Protein 3PR9 (pdb70)

Structure (mmCIF, N/CA/C/O backbone):
data_3PR9
#
_entry.id   3PR9
#
_cell.length_a   41.394
_cell.length_b   41.394
_cell.length_c   178.422
_cell.angle_alpha   90.000
_cell.angle_beta   90.000
_cell.angle_gamma   120.000
#
_symmetry.space_group_name_H-M   'P 31 2 1'
#
loop_
_entity.id
_entity.type
_entity.pdbx_description
1 polymer 'FKBP-type peptidyl-prolyl cis-trans isomerase'
2 water water
#
loop_
_atom_site.group_PDB
_atom_site.id
_atom_site.type_symbol
_atom_site.label_atom_id
_atom_site.label_alt_id
_atom_site.label_comp_id
_atom_site.label_asym_id
_atom_site.label_entity_id
_atom_site.label_seq_id
_atom_site.pdbx_PDB_ins_code
_atom_site.Cartn_x
_atom_site.Cartn_y
_atom_site.Cartn_z
_atom_site.occupancy
_atom_site.B_iso_or_equiv
_atom_site.auth_seq_id
_atom_site.auth_comp_id
_atom_site.auth_asym_id
_atom_site.auth_atom_id
_atom_site.pdbx_PDB_model_num
ATOM 1 N N . MET A 1 1 ? 75.910 82.141 -90.333 1.00 24.67 1 MET A N 1
ATOM 2 C CA . MET A 1 1 ? 76.151 80.989 -91.254 1.00 24.88 1 MET A CA 1
ATOM 3 C C . MET A 1 1 ? 75.045 79.954 -91.105 1.00 24.03 1 MET A C 1
ATOM 4 O O . MET A 1 1 ? 74.510 79.760 -90.011 1.00 24.09 1 MET A O 1
ATOM 9 N N . VAL A 1 2 ? 74.701 79.299 -92.209 1.00 22.99 2 VAL A N 1
ATOM 10 C CA . VAL A 1 2 ? 73.733 78.211 -92.191 1.00 22.00 2 VAL A CA 1
ATOM 11 C C . VAL A 1 2 ? 74.373 76.996 -92.855 1.00 21.83 2 VAL A C 1
ATOM 12 O O . VAL A 1 2 ? 74.834 77.077 -93.995 1.00 21.41 2 VAL A O 1
ATOM 16 N N . GLU A 1 3 ? 74.415 75.881 -92.133 1.00 21.45 3 GLU A N 1
ATOM 17 C CA . GLU A 1 3 ? 75.064 74.666 -92.628 1.00 21.54 3 GLU A CA 1
ATOM 18 C C . GLU A 1 3 ? 74.314 74.080 -93.826 1.00 20.71 3 GLU A C 1
ATOM 19 O O . GLU A 1 3 ? 73.089 74.089 -93.846 1.00 20.03 3 GLU A O 1
ATOM 25 N N . LYS A 1 4 ? 75.054 73.582 -94.820 1.00 20.32 4 LYS A N 1
ATOM 26 C CA . LYS A 1 4 ? 74.449 72.913 -95.984 1.00 19.96 4 LYS A CA 1
ATOM 27 C C . LYS A 1 4 ? 73.579 71.739 -95.527 1.00 19.63 4 LYS A C 1
ATOM 28 O O . LYS A 1 4 ? 73.997 70.943 -94.677 1.00 19.78 4 LYS A O 1
ATOM 34 N N . GLY A 1 5 ? 72.361 71.662 -96.063 1.00 18.85 5 GLY A N 1
ATOM 35 C CA . GLY A 1 5 ? 71.423 70.591 -95.726 1.00 18.40 5 GLY A CA 1
ATOM 36 C C . GLY A 1 5 ? 70.409 70.971 -94.662 1.00 17.91 5 GLY A C 1
ATOM 37 O O . GLY A 1 5 ? 69.409 70.274 -94.466 1.00 17.63 5 GLY A O 1
ATOM 38 N N . LYS A 1 6 ? 70.677 72.081 -93.977 1.00 17.46 6 LYS A N 1
ATOM 39 C CA . LYS A 1 6 ? 69.834 72.574 -92.901 1.00 17.01 6 LYS A CA 1
ATOM 40 C C . LYS A 1 6 ? 68.509 73.119 -93.445 1.00 16.62 6 LYS A C 1
ATOM 41 O O . LYS A 1 6 ? 68.490 73.869 -94.428 1.00 15.82 6 LYS A O 1
ATOM 47 N N . MET A 1 7 ? 67.401 72.732 -92.816 1.00 16.00 7 MET A N 1
ATOM 48 C CA . MET A 1 7 ? 66.102 73.213 -93.256 1.00 16.31 7 MET A CA 1
ATOM 49 C C . MET A 1 7 ? 65.900 74.650 -92.811 1.00 15.48 7 MET A C 1
ATOM 50 O O . MET A 1 7 ? 66.020 74.969 -91.621 1.00 15.55 7 MET A O 1
ATOM 55 N N . VAL A 1 8 ? 65.608 75.508 -93.785 1.00 14.23 8 VAL A N 1
ATOM 56 C CA . VAL A 1 8 ? 65.416 76.935 -93.543 1.00 13.30 8 VAL A CA 1
ATOM 57 C C . VAL A 1 8 ? 64.152 77.409 -94.241 1.00 12.47 8 VAL A C 1
ATOM 58 O O . VAL A 1 8 ? 63.838 76.964 -95.352 1.00 11.77 8 VAL A O 1
ATOM 62 N N . LYS A 1 9 ? 63.430 78.318 -93.593 1.00 11.27 9 LYS A N 1
ATOM 63 C CA . LYS A 1 9 ? 62.286 78.948 -94.225 1.00 10.52 9 LYS A CA 1
ATOM 64 C C . LYS A 1 9 ? 62.667 80.371 -94.634 1.00 9.88 9 LYS A C 1
ATOM 65 O O . LYS A 1 9 ? 63.135 81.156 -93.813 1.00 9.46 9 LYS A O 1
ATOM 71 N N . ILE A 1 10 ? 62.476 80.684 -95.911 1.00 9.35 10 ILE A N 1
ATOM 72 C CA . ILE A 1 10 ? 62.920 81.963 -96.459 1.00 8.79 10 ILE A CA 1
ATOM 73 C C . ILE A 1 10 ? 61.790 82.770 -97.074 1.00 9.03 10 ILE A C 1
ATOM 74 O O . ILE A 1 10 ? 60.816 82.210 -97.585 1.00 9.08 10 ILE A O 1
ATOM 79 N N . SER A 1 11 ? 61.948 84.089 -97.030 1.00 9.17 11 SER A N 1
ATOM 80 C CA . SER A 1 11 ? 61.098 85.014 -97.752 1.00 9.29 11 SER A CA 1
ATOM 81 C C . SER A 1 11 ? 61.981 85.755 -98.729 1.00 8.93 11 SER A C 1
ATOM 82 O O . SER A 1 11 ? 63.128 86.066 -98.416 1.00 8.43 11 SER A O 1
ATOM 85 N N . TYR A 1 12 ? 61.458 86.039 -99.917 1.00 8.79 12 TYR A N 1
ATOM 86 C CA . TYR A 1 12 ? 62.249 86.778 -100.904 1.00 8.69 12 TYR A CA 1
ATOM 87 C C . TYR A 1 12 ? 61.388 87.595 -101.860 1.00 8.91 12 TYR A C 1
ATOM 88 O O . TYR A 1 12 ? 60.214 87.274 -102.108 1.00 8.07 12 TYR A O 1
ATOM 97 N N . ASP A 1 13 ? 62.003 88.641 -102.397 1.00 9.14 13 ASP A N 1
ATOM 98 C CA . ASP A 1 13 ? 61.422 89.457 -103.452 1.00 9.99 13 ASP A CA 1
ATOM 99 C C . ASP A 1 13 ? 62.459 89.564 -104.550 1.00 9.90 13 ASP A C 1
ATOM 100 O O . ASP A 1 13 ? 63.591 89.959 -104.292 1.00 9.57 13 ASP A O 1
ATOM 105 N N . GLY A 1 14 ? 62.072 89.198 -105.767 1.00 10.21 14 GLY A N 1
ATOM 106 C CA . GLY A 1 14 ? 62.982 89.214 -106.902 1.00 10.73 14 GLY A CA 1
ATOM 107 C C . GLY A 1 14 ? 62.631 90.296 -107.906 1.00 11.48 14 GLY A C 1
ATOM 108 O O . GLY A 1 14 ? 61.461 90.465 -108.274 1.00 11.11 14 GLY A O 1
ATOM 109 N N . TYR A 1 15 ? 63.662 91.005 -108.353 1.00 11.97 15 TYR A N 1
ATOM 110 C CA . TYR A 1 15 ? 63.521 92.106 -109.300 1.00 13.12 15 TYR A CA 1
ATOM 111 C C . TYR A 1 15 ? 64.380 91.892 -110.542 1.00 14.00 15 TYR A C 1
ATOM 112 O O . TYR A 1 15 ? 65.512 91.411 -110.446 1.00 13.40 15 TYR A O 1
ATOM 121 N N . VAL A 1 16 ? 63.820 92.237 -111.702 1.00 15.53 16 VAL A N 1
ATOM 122 C CA . VAL A 1 16 ? 64.560 92.295 -112.969 1.00 17.47 16 VAL A CA 1
ATOM 123 C C . VAL A 1 16 ? 64.269 93.641 -113.612 1.00 18.03 16 VAL A C 1
ATOM 124 O O . VAL A 1 16 ? 63.108 94.056 -113.696 1.00 18.14 16 VAL A O 1
ATOM 128 N N . ASP A 1 17 ? 65.328 94.325 -114.040 1.00 19.26 17 ASP A N 1
ATOM 129 C CA . ASP A 1 17 ? 65.234 95.674 -114.615 1.00 20.31 17 ASP A CA 1
ATOM 130 C C . ASP A 1 17 ? 64.369 96.614 -113.766 1.00 20.78 17 ASP A C 1
ATOM 131 O O . ASP A 1 17 ? 63.512 97.336 -114.288 1.00 21.08 17 ASP A O 1
ATOM 136 N N . GLY A 1 18 ? 64.594 96.576 -112.452 1.00 20.65 18 GLY A N 1
ATOM 137 C CA . GLY A 1 18 ? 63.883 97.427 -111.501 1.00 20.40 18 GLY A CA 1
ATOM 138 C C . GLY A 1 18 ? 62.425 97.080 -111.239 1.00 20.20 18 GLY A C 1
ATOM 139 O O . GLY A 1 18 ? 61.706 97.857 -110.605 1.00 20.41 18 GLY A O 1
ATOM 140 N N . LYS A 1 19 ? 61.982 95.921 -111.716 1.00 19.23 19 LYS A N 1
ATOM 141 C CA . LYS A 1 19 ? 60.584 95.522 -111.574 1.00 18.96 19 LYS A CA 1
ATOM 142 C C . LYS A 1 19 ? 60.478 94.206 -110.829 1.00 17.85 19 LYS A C 1
ATOM 143 O O . LYS A 1 19 ? 61.164 93.243 -111.177 1.00 17.86 19 LYS A O 1
ATOM 149 N N . LEU A 1 20 ? 59.603 94.160 -109.826 1.00 16.77 20 LEU A N 1
ATOM 150 C CA . LEU A 1 20 ? 59.318 92.914 -109.112 1.00 15.54 20 LEU A CA 1
ATOM 151 C C . LEU A 1 20 ? 58.729 91.874 -110.062 1.00 15.12 20 LEU A C 1
ATOM 152 O O . LEU A 1 20 ? 57.720 92.138 -110.718 1.00 15.27 20 LEU A O 1
ATOM 157 N N . PHE A 1 21 ? 59.363 90.704 -110.142 1.00 14.49 21 PHE A N 1
ATOM 158 C CA . PHE A 1 21 ? 58.846 89.614 -110.978 1.00 13.94 21 PHE A CA 1
ATOM 159 C C . PHE A 1 21 ? 58.441 88.367 -110.189 1.00 13.80 21 PHE A C 1
ATOM 160 O O . PHE A 1 21 ? 57.756 87.491 -110.716 1.00 13.22 21 PHE A O 1
ATOM 168 N N . ASP A 1 22 ? 58.891 88.273 -108.939 1.00 13.25 22 ASP A N 1
ATOM 169 C CA . ASP A 1 22 ? 58.562 87.139 -108.080 1.00 13.36 22 ASP A CA 1
ATOM 170 C C . ASP A 1 22 ? 58.698 87.553 -106.622 1.00 13.00 22 ASP A C 1
ATOM 171 O O . ASP A 1 22 ? 59.576 88.354 -106.278 1.00 12.52 22 ASP A O 1
ATOM 176 N N . THR A 1 23 ? 57.817 87.004 -105.784 1.00 12.59 23 THR A N 1
ATOM 177 C CA . THR A 1 23 ? 57.787 87.296 -104.346 1.00 11.82 23 THR A CA 1
ATOM 178 C C . THR A 1 23 ? 57.015 86.236 -103.567 1.00 12.00 23 THR A C 1
ATOM 179 O O . THR A 1 23 ? 56.056 85.640 -104.081 1.00 11.45 23 THR A O 1
ATOM 183 N N . THR A 1 24 ? 57.453 86.010 -102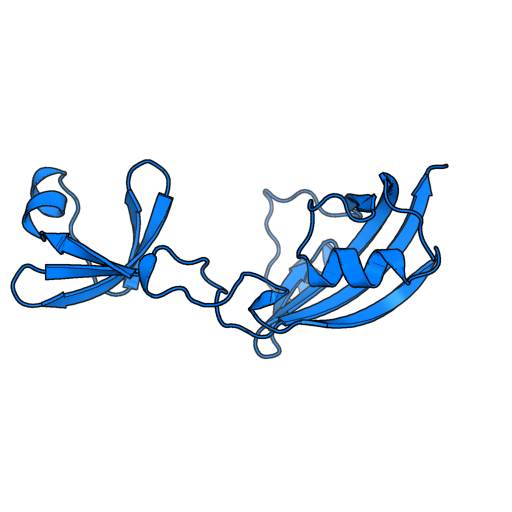.329 1.00 11.49 24 THR A N 1
ATOM 184 C CA . THR A 1 24 ? 56.745 85.161 -101.383 1.00 11.82 24 THR A CA 1
ATOM 185 C C . THR A 1 24 ? 55.691 85.954 -100.602 1.00 12.33 24 THR A C 1
ATOM 186 O O . THR A 1 24 ? 54.927 85.373 -99.831 1.00 12.38 24 THR A O 1
ATOM 190 N N . ASN A 1 25 ? 55.675 87.272 -100.805 1.00 12.78 25 ASN A N 1
ATOM 191 C CA . ASN A 1 25 ? 54.832 88.200 -100.050 1.00 13.50 25 ASN A CA 1
ATOM 192 C C . ASN A 1 25 ? 53.582 88.529 -100.859 1.00 13.72 25 ASN A C 1
ATOM 193 O O . ASN A 1 25 ? 53.643 89.310 -101.817 1.00 13.15 25 ASN A O 1
ATOM 198 N N . GLU A 1 26 ? 52.454 87.913 -100.487 1.00 14.12 26 GLU A N 1
ATOM 199 C CA . GLU A 1 26 ? 51.186 88.128 -101.201 1.00 14.90 26 GLU A CA 1
ATOM 200 C C . GLU A 1 26 ? 50.766 89.600 -101.269 1.00 14.75 26 GLU A C 1
ATOM 201 O O . GLU A 1 26 ? 50.304 90.066 -102.311 1.00 14.43 26 GLU A O 1
ATOM 207 N N . GLU A 1 27 ? 50.921 90.329 -100.165 1.00 14.90 27 GLU A N 1
ATOM 208 C CA . GLU A 1 27 ? 50.533 91.751 -100.142 1.00 15.13 27 GLU A CA 1
ATOM 209 C C . GLU A 1 27 ? 51.361 92.592 -101.109 1.00 13.99 27 GLU A C 1
ATOM 210 O O . GLU A 1 27 ? 50.818 93.438 -101.829 1.00 13.73 27 GLU A O 1
ATOM 216 N N . LEU A 1 28 ? 52.669 92.343 -101.133 1.00 13.39 28 LEU A N 1
ATOM 217 C CA . LEU A 1 28 ? 53.572 93.026 -102.059 1.00 12.71 28 LEU A CA 1
ATOM 218 C C . LEU A 1 28 ? 53.220 92.692 -103.513 1.00 12.73 28 LEU A C 1
ATOM 219 O O . LEU A 1 28 ? 53.256 93.563 -104.382 1.00 12.33 28 LEU A O 1
ATOM 224 N N . ALA A 1 29 ? 52.887 91.430 -103.759 1.00 12.50 29 ALA A N 1
ATOM 225 C CA . ALA A 1 29 ? 52.461 90.985 -105.084 1.00 13.29 29 ALA A CA 1
ATOM 226 C C . ALA A 1 29 ? 51.246 91.782 -105.576 1.00 13.68 29 ALA A C 1
ATOM 227 O O . ALA A 1 29 ? 51.221 92.259 -106.715 1.00 13.43 29 ALA A O 1
ATOM 229 N N . LYS A 1 30 ? 50.248 91.942 -104.713 1.00 14.33 30 LYS A N 1
ATOM 230 C CA . LYS A 1 30 ? 49.060 92.718 -105.085 1.00 15.24 30 LYS A CA 1
ATOM 231 C C . LYS A 1 30 ? 49.393 94.188 -105.312 1.00 15.43 30 LYS A C 1
ATOM 232 O O . LYS A 1 30 ? 48.930 94.802 -106.275 1.00 15.34 30 LYS A O 1
ATOM 238 N N . LYS A 1 31 ? 50.227 94.732 -104.433 1.00 15.84 31 LYS A N 1
ATOM 239 C CA . LYS A 1 31 ? 50.697 96.103 -104.531 1.00 16.22 31 LYS A CA 1
ATOM 240 C C . LYS A 1 31 ? 51.440 96.351 -105.839 1.00 16.10 31 LYS A C 1
ATOM 241 O O . LYS A 1 31 ? 51.284 97.408 -106.457 1.00 16.28 31 LYS A O 1
ATOM 247 N N . GLU A 1 32 ? 52.237 95.369 -106.259 1.00 15.88 32 GLU A N 1
ATOM 248 C CA . GLU A 1 32 ? 53.071 95.501 -107.456 1.00 16.40 32 GLU A CA 1
ATOM 249 C C . GLU A 1 32 ? 52.398 94.954 -108.725 1.00 16.31 32 GLU A C 1
ATOM 250 O O . GLU A 1 32 ? 52.984 95.010 -109.804 1.00 15.97 32 GLU A O 1
ATOM 256 N N . GLY A 1 33 ? 51.186 94.416 -108.581 1.00 16.34 33 GLY A N 1
ATOM 257 C CA . GLY A 1 33 ? 50.413 93.905 -109.726 1.00 16.62 33 GLY A CA 1
ATOM 258 C C . GLY A 1 33 ? 50.885 92.588 -110.339 1.00 16.68 33 GLY A C 1
ATOM 259 O O . GLY A 1 33 ? 50.685 92.346 -111.544 1.00 16.33 33 GLY A O 1
ATOM 260 N N . ILE A 1 34 ? 51.499 91.732 -109.522 1.00 16.38 34 ILE A N 1
ATOM 261 C CA . ILE A 1 34 ? 51.941 90.409 -109.993 1.00 16.92 34 ILE A CA 1
ATOM 262 C C . ILE A 1 34 ? 51.289 89.259 -109.222 1.00 17.34 34 ILE A C 1
ATOM 263 O O . ILE A 1 34 ? 51.719 88.107 -109.325 1.00 16.97 34 ILE A O 1
ATOM 268 N N . TYR A 1 35 ? 50.244 89.573 -108.460 1.00 18.10 35 TYR A N 1
ATOM 269 C CA . TYR A 1 35 ? 49.538 88.556 -107.678 1.00 19.41 35 TYR A CA 1
ATOM 270 C C . TYR A 1 35 ? 49.015 87.450 -108.584 1.00 20.35 35 TYR A C 1
ATOM 271 O O . TYR A 1 35 ? 48.466 87.724 -109.646 1.00 20.65 35 TYR A O 1
ATOM 280 N N . ASN A 1 36 ? 49.215 86.205 -108.167 1.00 21.68 36 ASN A N 1
ATOM 281 C CA . ASN A 1 36 ? 48.706 85.061 -108.904 1.00 22.85 36 ASN A CA 1
ATOM 282 C C . ASN A 1 36 ? 47.865 84.188 -107.980 1.00 23.51 36 ASN A C 1
ATOM 283 O O . ASN A 1 36 ? 48.410 83.530 -107.088 1.00 23.23 36 ASN A O 1
ATOM 288 N N . PRO A 1 37 ? 46.530 84.175 -108.197 1.00 24.21 37 PRO A N 1
ATOM 289 C CA . PRO A 1 37 ? 45.583 83.418 -107.364 1.00 24.76 37 PRO A CA 1
ATOM 290 C C . PRO A 1 37 ? 45.948 81.935 -107.252 1.00 25.08 37 PRO A C 1
ATOM 291 O O . PRO A 1 37 ? 45.531 81.275 -106.303 1.00 25.56 37 PRO A O 1
ATOM 295 N N . ALA A 1 38 ? 46.729 81.431 -108.204 1.00 25.31 38 ALA A N 1
ATOM 296 C CA . ALA A 1 38 ? 47.127 80.020 -108.220 1.00 25.67 38 ALA A CA 1
ATOM 297 C C . ALA A 1 38 ? 48.414 79.752 -107.433 1.00 25.85 38 ALA A C 1
ATOM 298 O O . ALA A 1 38 ? 48.792 78.595 -107.231 1.00 26.34 38 ALA A O 1
ATOM 300 N N . MET A 1 39 ? 49.076 80.819 -106.981 1.00 25.53 39 MET A N 1
ATOM 301 C CA . MET A 1 39 ? 50.311 80.690 -106.200 1.00 25.27 39 MET A CA 1
ATOM 302 C C . MET A 1 39 ? 50.029 80.632 -104.702 1.00 24.26 39 MET A C 1
ATOM 303 O O . MET A 1 39 ? 49.160 81.342 -104.198 1.00 24.19 39 MET A O 1
ATOM 308 N N . ILE A 1 40 ? 50.764 79.769 -104.005 1.00 23.35 40 ILE A N 1
ATOM 309 C CA . ILE A 1 40 ? 50.755 79.737 -102.550 1.00 22.61 40 ILE A CA 1
ATOM 310 C C . ILE A 1 40 ? 51.884 80.644 -102.050 1.00 21.51 40 ILE A C 1
ATOM 311 O O . ILE A 1 40 ? 53.065 80.363 -102.268 1.00 21.28 40 ILE A O 1
ATOM 316 N N . TYR A 1 41 ? 51.507 81.740 -101.398 1.00 20.33 41 TYR A N 1
ATOM 317 C CA . TYR A 1 41 ? 52.478 82.700 -100.878 1.00 18.79 41 TYR A CA 1
ATOM 318 C C . TYR A 1 41 ? 52.937 82.313 -99.479 1.00 18.11 41 TYR A C 1
ATOM 319 O O . TYR A 1 41 ? 52.528 81.282 -98.949 1.00 18.74 41 TYR A O 1
ATOM 328 N N . GLY A 1 42 ? 53.801 83.131 -98.889 1.00 16.77 42 GLY A N 1
ATOM 329 C CA . GLY A 1 42 ? 54.375 82.821 -97.593 1.00 15.04 42 GLY A CA 1
ATOM 330 C C . GLY A 1 42 ? 55.766 82.242 -97.755 1.00 14.07 42 GLY A C 1
ATOM 331 O O . GLY A 1 42 ? 56.156 81.873 -98.863 1.00 13.52 42 GLY A O 1
ATOM 332 N N . PRO A 1 43 ? 56.522 82.148 -96.645 1.00 13.47 43 PRO A N 1
ATOM 333 C CA . PRO A 1 43 ? 57.894 81.654 -96.667 1.00 13.04 43 PRO A CA 1
ATOM 334 C C . PRO A 1 43 ? 58.010 80.262 -97.302 1.00 12.79 43 PRO A C 1
ATOM 335 O O . PRO A 1 43 ? 57.068 79.455 -97.227 1.00 12.68 43 PRO A O 1
ATOM 339 N N . VAL A 1 44 ? 59.156 80.010 -97.929 1.00 12.02 44 VAL A N 1
ATOM 340 C CA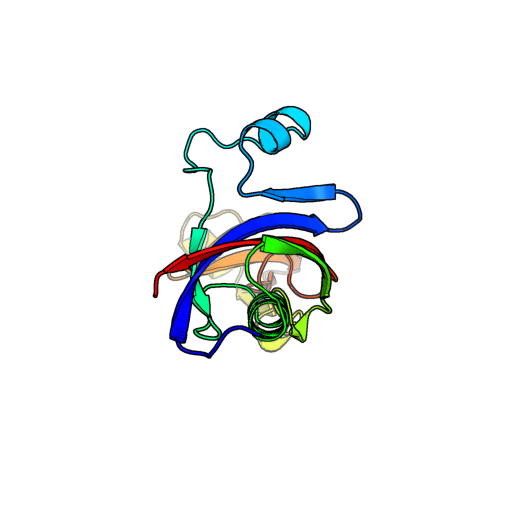 . VAL A 1 44 ? 59.426 78.762 -98.640 1.00 11.60 44 VAL A CA 1
ATOM 341 C C . VAL A 1 44 ? 60.422 77.946 -97.832 1.00 11.05 44 VAL A C 1
ATOM 342 O O . VAL A 1 44 ? 61.463 78.464 -97.430 1.00 10.49 44 VAL A O 1
ATOM 346 N N . ALA A 1 45 ? 60.103 76.676 -97.581 1.00 10.76 45 ALA A N 1
ATOM 347 C CA . ALA A 1 45 ? 61.048 75.788 -96.907 1.00 10.34 45 ALA A CA 1
ATOM 348 C C . ALA A 1 45 ? 62.030 75.217 -97.928 1.00 10.12 45 ALA A C 1
ATOM 349 O O . ALA A 1 45 ? 61.621 74.688 -98.958 1.00 9.80 45 ALA A O 1
ATOM 351 N N . ILE A 1 46 ? 63.325 75.364 -97.653 1.00 9.84 46 ILE A N 1
ATOM 352 C CA . ILE A 1 46 ? 64.364 74.740 -98.468 1.00 9.92 46 ILE A CA 1
ATOM 353 C C . ILE A 1 46 ? 65.324 74.000 -97.562 1.00 10.19 46 ILE A C 1
ATOM 354 O O . ILE A 1 46 ? 65.300 74.161 -96.345 1.00 10.32 46 ILE A O 1
ATOM 359 N N . PHE A 1 47 ? 66.174 73.178 -98.159 1.00 10.33 47 PHE A N 1
ATOM 360 C CA . PHE A 1 47 ? 67.368 72.749 -97.471 1.00 10.57 47 PHE A CA 1
ATOM 361 C C . PHE A 1 47 ? 68.511 73.607 -98.003 1.00 10.82 47 PHE A C 1
ATOM 362 O O . PHE A 1 47 ? 68.712 73.704 -99.222 1.00 10.67 47 PHE A O 1
ATOM 370 N N . ALA A 1 48 ? 69.253 74.236 -97.095 1.00 10.76 48 ALA A N 1
ATOM 371 C CA . ALA A 1 48 ? 70.332 75.154 -97.486 1.00 11.31 48 ALA A CA 1
ATOM 372 C C . ALA A 1 48 ? 71.364 74.500 -98.413 1.00 11.47 48 ALA A C 1
ATOM 373 O O . ALA A 1 48 ? 71.823 73.388 -98.158 1.00 11.81 48 ALA A O 1
ATOM 375 N N . GLY A 1 49 ? 71.693 75.196 -99.500 1.00 11.84 49 GLY A N 1
ATOM 376 C CA . GLY A 1 49 ? 72.679 74.729 -100.478 1.00 12.74 49 GLY A CA 1
ATOM 377 C C . GLY A 1 49 ? 72.289 73.509 -101.299 1.00 13.02 49 GLY A C 1
ATOM 378 O O . GLY A 1 49 ? 73.147 72.903 -101.938 1.00 13.39 49 GLY A O 1
ATOM 379 N N . GLU A 1 50 ? 71.006 73.146 -101.296 1.00 13.01 50 GLU A N 1
ATOM 380 C CA . GLU A 1 50 ? 70.563 71.929 -101.993 1.00 13.28 50 GLU A CA 1
ATOM 381 C C . GLU A 1 50 ? 69.931 72.166 -103.375 1.00 12.92 50 GLU A C 1
ATOM 382 O O . GLU A 1 50 ? 69.370 71.240 -103.976 1.00 13.58 50 GLU A O 1
ATOM 388 N N . GLY A 1 51 ? 70.032 73.393 -103.881 1.00 12.05 51 GLY A N 1
ATOM 389 C CA . GLY A 1 51 ? 69.646 73.681 -105.269 1.00 11.38 51 GLY A CA 1
ATOM 390 C C . GLY A 1 51 ? 68.162 73.861 -105.561 1.00 10.81 51 GLY A C 1
ATOM 391 O O . GLY A 1 51 ? 67.744 73.761 -106.713 1.00 11.04 51 GLY A O 1
ATOM 392 N N . GLN A 1 52 ? 67.367 74.142 -104.533 1.00 10.47 52 GLN A N 1
ATOM 393 C CA . GLN A 1 52 ? 65.931 74.414 -104.714 1.00 10.48 52 GLN A CA 1
ATOM 394 C C . GLN A 1 52 ? 65.695 75.846 -105.177 1.00 10.35 52 GLN A C 1
ATOM 395 O O . GLN A 1 52 ? 64.664 76.151 -105.787 1.00 10.35 52 GLN A O 1
ATOM 401 N N . VAL A 1 53 ? 66.647 76.723 -104.874 1.00 9.80 53 VAL A N 1
ATOM 402 C CA . VAL A 1 53 ? 66.588 78.122 -105.316 1.00 9.32 53 VAL A CA 1
ATOM 403 C C . VAL A 1 53 ? 67.741 78.426 -106.284 1.00 9.04 53 VAL A C 1
ATOM 404 O O . VAL A 1 53 ? 68.617 77.585 -106.493 1.00 8.61 53 VAL A O 1
ATOM 408 N N . LEU A 1 54 ? 67.739 79.629 -106.859 1.00 8.48 54 LEU A N 1
ATOM 409 C CA . LEU A 1 54 ? 68.816 80.053 -107.756 1.00 8.91 54 LEU A CA 1
ATOM 410 C C . LEU A 1 54 ? 70.170 79.881 -107.075 1.00 8.53 54 LEU A C 1
ATOM 411 O O . LEU A 1 54 ? 70.275 80.085 -105.866 1.00 8.60 54 LEU A O 1
ATOM 416 N N . PRO A 1 55 ? 71.208 79.506 -107.847 1.00 8.75 55 PRO A N 1
ATOM 417 C CA . PRO A 1 55 ? 72.538 79.270 -107.277 1.00 8.83 55 PRO A CA 1
ATOM 418 C C . PRO A 1 55 ? 73.012 80.394 -106.349 1.00 9.09 55 PRO A C 1
ATOM 419 O O . PRO A 1 55 ? 73.458 80.127 -105.226 1.00 8.61 55 PRO A O 1
ATOM 423 N N . GLY A 1 56 ? 72.892 81.639 -106.805 1.00 9.38 56 GLY A N 1
ATOM 424 C CA . GLY A 1 56 ? 73.303 82.799 -106.017 1.00 9.30 56 GLY A CA 1
ATOM 425 C C . GLY A 1 56 ? 72.513 83.003 -104.734 1.00 9.11 56 GLY A C 1
ATOM 426 O O . GLY A 1 56 ? 73.019 83.590 -103.777 1.00 8.53 56 GLY A O 1
ATOM 427 N N . LEU A 1 57 ? 71.265 82.543 -104.717 1.00 8.97 57 LEU A N 1
ATOM 428 C CA . LEU A 1 57 ? 70.455 82.590 -103.499 1.00 9.29 57 LEU A CA 1
ATOM 429 C C . LEU A 1 57 ? 70.933 81.551 -102.484 1.00 9.27 57 LEU A C 1
ATOM 430 O O . LEU A 1 57 ? 71.112 81.862 -101.305 1.00 8.83 57 LEU A O 1
ATOM 435 N N . ASP A 1 58 ? 71.161 80.322 -102.949 1.00 9.53 58 ASP A N 1
ATOM 436 C CA . ASP A 1 58 ? 71.719 79.276 -102.096 1.00 9.77 58 ASP A CA 1
ATOM 437 C C . ASP A 1 58 ? 73.035 79.730 -101.482 1.00 10.40 58 ASP A C 1
ATOM 438 O O . ASP A 1 58 ? 73.259 79.561 -100.283 1.00 9.64 58 ASP A O 1
ATOM 443 N N . GLU A 1 59 ? 73.893 80.313 -102.317 1.00 10.67 59 GLU A N 1
ATOM 444 C CA . GLU A 1 59 ? 75.186 80.832 -101.884 1.00 11.92 59 GLU A CA 1
ATOM 445 C C . GLU A 1 59 ? 75.054 81.850 -100.758 1.00 11.50 59 GLU A C 1
ATOM 446 O O . GLU A 1 59 ? 75.756 81.759 -99.753 1.00 11.39 59 GLU A O 1
ATOM 452 N N . ALA A 1 60 ? 74.152 82.816 -100.941 1.00 11.06 60 ALA A N 1
ATOM 453 C CA . ALA A 1 60 ? 73.906 83.855 -99.944 1.00 11.10 60 ALA A CA 1
ATOM 454 C C . ALA A 1 60 ? 73.379 83.257 -98.638 1.00 11.23 60 ALA A C 1
ATOM 455 O O . ALA A 1 60 ? 73.878 83.574 -97.549 1.00 11.20 60 ALA A O 1
ATOM 457 N N . ILE A 1 61 ? 72.395 82.369 -98.760 1.00 11.26 61 ILE A N 1
ATOM 458 C CA . ILE A 1 61 ? 71.770 81.710 -97.598 1.00 11.20 61 ILE A CA 1
ATOM 459 C C . ILE A 1 61 ? 72.786 81.019 -96.670 1.00 11.81 61 ILE A C 1
ATOM 460 O O . ILE A 1 61 ? 72.687 81.115 -95.450 1.00 11.20 61 ILE A O 1
ATOM 465 N N . LEU A 1 62 ? 73.762 80.332 -97.256 1.00 12.31 62 LEU A N 1
ATOM 466 C CA . LEU A 1 62 ? 74.793 79.659 -96.475 1.00 13.29 62 LEU A CA 1
ATOM 467 C C . LEU A 1 62 ? 75.644 80.635 -95.650 1.00 13.47 62 LEU A C 1
ATOM 468 O O . LEU A 1 62 ? 76.140 80.267 -94.586 1.00 13.44 62 LEU A O 1
ATOM 473 N N . GLU A 1 63 ? 75.801 81.863 -96.143 1.00 13.45 63 GLU A N 1
ATOM 474 C CA . GLU A 1 63 ? 76.550 82.909 -95.434 1.00 14.28 63 GLU A CA 1
ATOM 475 C C . GLU A 1 63 ? 75.716 83.632 -94.382 1.00 14.09 63 GLU A C 1
ATOM 476 O O . GLU A 1 63 ? 76.267 84.309 -93.517 1.00 14.25 63 GLU A O 1
ATOM 482 N N . MET A 1 64 ? 74.393 83.494 -94.458 1.00 13.83 64 MET A N 1
ATOM 483 C CA . MET A 1 64 ? 73.498 84.312 -93.641 1.00 13.51 64 MET A CA 1
ATOM 484 C C . MET A 1 64 ? 73.213 83.756 -92.243 1.00 14.02 64 MET A C 1
ATOM 485 O O . MET A 1 64 ? 73.433 82.577 -91.963 1.00 14.60 64 MET A O 1
ATOM 490 N N . ASP A 1 65 ? 72.731 84.624 -91.365 1.00 14.62 65 ASP A N 1
ATOM 491 C CA . ASP A 1 65 ? 72.260 84.212 -90.052 1.00 15.38 65 ASP A CA 1
ATOM 492 C C . ASP A 1 65 ? 70.749 84.060 -90.099 1.00 14.78 65 ASP A C 1
ATOM 493 O O . ASP A 1 65 ? 70.089 84.724 -90.885 1.00 13.78 65 ASP A O 1
ATOM 498 N N . VAL A 1 66 ? 70.197 83.216 -89.232 1.00 14.86 66 VAL A N 1
ATOM 499 C CA . VAL A 1 66 ? 68.744 83.197 -89.044 1.00 14.58 66 VAL A CA 1
ATOM 500 C C . VAL A 1 66 ? 68.250 84.595 -88.631 1.00 14.25 66 VAL A C 1
ATOM 501 O O . VAL A 1 66 ? 68.874 85.264 -87.796 1.00 14.24 66 VAL A O 1
ATOM 505 N N . GLY A 1 67 ? 67.152 85.033 -89.242 1.00 13.56 67 GLY A N 1
ATOM 506 C CA . GLY A 1 67 ? 66.620 86.386 -89.028 1.00 13.55 67 GLY A CA 1
ATOM 507 C C . GLY A 1 67 ? 67.267 87.469 -89.886 1.00 13.46 67 GLY A C 1
ATOM 508 O O . GLY A 1 67 ? 66.749 88.589 -89.974 1.00 13.68 67 GLY A O 1
ATOM 509 N N . GLU A 1 68 ? 68.394 87.153 -90.519 1.00 13.10 68 GLU A N 1
ATOM 510 C CA . GLU A 1 68 ? 69.072 88.131 -91.383 1.00 13.34 68 GLU A CA 1
ATOM 511 C C . GLU A 1 68 ? 68.314 88.367 -92.682 1.00 13.40 68 GLU A C 1
ATOM 512 O O . GLU A 1 68 ? 67.824 87.427 -93.309 1.00 12.20 68 GLU A O 1
ATOM 518 N N . GLU A 1 69 ? 68.214 89.638 -93.053 1.00 13.52 69 GLU A N 1
ATOM 519 C CA . GLU A 1 69 ? 67.710 90.028 -94.344 1.00 14.64 69 GLU A CA 1
ATOM 520 C C . GLU A 1 69 ? 68.806 90.786 -95.074 1.00 14.53 69 GLU A C 1
ATOM 521 O O . GLU A 1 69 ? 69.418 91.714 -94.521 1.00 14.43 69 GLU A O 1
ATOM 527 N N . ARG A 1 70 ? 69.066 90.376 -96.308 1.00 14.18 70 ARG A N 1
ATOM 528 C CA . ARG A 1 70 ? 70.012 91.101 -97.138 1.00 13.82 70 ARG A CA 1
ATOM 529 C C . ARG A 1 70 ? 69.559 91.138 -98.585 1.00 13.58 70 ARG A C 1
ATOM 530 O O . ARG A 1 70 ? 68.714 90.336 -99.013 1.00 12.98 70 ARG A O 1
ATOM 538 N N . GLU A 1 71 ? 70.129 92.074 -99.332 1.00 12.85 71 GLU A N 1
ATOM 539 C CA . GLU A 1 71 ? 69.902 92.132 -100.763 1.00 12.93 71 GLU A CA 1
ATOM 540 C C . GLU A 1 71 ? 71.077 91.496 -101.488 1.00 12.64 71 GLU A C 1
ATOM 541 O O . GLU A 1 71 ? 72.220 91.537 -101.018 1.00 12.69 71 GLU A O 1
ATOM 547 N N . VAL A 1 72 ? 70.789 90.876 -102.628 1.00 12.22 72 VAL A N 1
ATOM 548 C CA . VAL A 1 72 ? 71.816 90.213 -103.410 1.00 11.98 72 VAL A CA 1
ATOM 549 C C . VAL A 1 72 ? 71.594 90.570 -104.878 1.00 11.93 72 VAL A C 1
ATOM 550 O O . VAL A 1 72 ? 70.462 90.655 -105.337 1.00 11.81 72 VAL A O 1
ATOM 554 N N . VAL A 1 73 ? 72.685 90.821 -105.584 1.00 11.69 73 VAL A N 1
ATOM 555 C CA . VAL A 1 73 ? 72.655 91.017 -107.028 1.00 11.80 73 VAL A CA 1
ATOM 556 C C . VAL A 1 73 ? 73.287 89.786 -107.651 1.00 11.83 73 VAL A C 1
ATOM 557 O O . VAL A 1 73 ? 74.399 89.400 -107.278 1.00 12.00 73 VAL A O 1
ATOM 561 N N . LEU A 1 74 ? 72.577 89.153 -108.584 1.00 11.36 74 LEU A N 1
ATOM 562 C CA . LEU A 1 74 ? 73.075 87.923 -109.181 1.00 11.22 74 LEU A CA 1
ATOM 563 C C . LEU A 1 74 ? 73.283 88.085 -110.681 1.00 11.26 74 LEU A C 1
ATOM 564 O O . LEU A 1 74 ? 72.351 88.481 -111.390 1.00 10.91 74 LEU A O 1
ATOM 569 N N . PRO A 1 75 ? 74.500 87.773 -111.168 1.00 11.31 75 PRO A N 1
ATOM 570 C CA . PRO A 1 75 ? 74.707 87.715 -112.612 1.00 11.12 75 PRO A CA 1
ATOM 571 C C . PRO A 1 75 ? 73.976 86.495 -113.204 1.00 10.88 75 PRO A C 1
ATOM 572 O O . PRO A 1 75 ? 73.583 85.580 -112.455 1.00 9.99 75 PRO A O 1
ATOM 576 N N . PRO A 1 76 ? 73.772 86.482 -114.537 1.00 10.80 76 PRO A N 1
ATOM 577 C CA . PRO A 1 76 ? 72.989 85.419 -115.171 1.00 10.68 76 PRO A CA 1
ATOM 578 C C . PRO A 1 76 ? 73.429 84.020 -114.749 1.00 10.77 76 PRO A C 1
ATOM 579 O O . PRO A 1 76 ? 72.582 83.166 -114.471 1.00 10.55 76 PRO A O 1
ATOM 583 N N . GLU A 1 77 ? 74.741 83.799 -114.665 1.00 11.14 77 GLU A N 1
ATOM 584 C CA . GLU A 1 77 ? 75.289 82.480 -114.340 1.00 11.49 77 GLU A CA 1
ATOM 585 C C . GLU A 1 77 ? 74.905 81.975 -112.944 1.00 11.58 77 GLU A C 1
ATOM 586 O O . GLU A 1 77 ? 74.890 80.768 -112.698 1.00 11.44 77 GLU A O 1
ATOM 592 N N . LYS A 1 78 ? 74.583 82.905 -112.050 1.00 10.85 78 LYS A N 1
ATOM 593 C CA . LYS A 1 78 ? 74.135 82.569 -110.701 1.00 11.22 78 LYS A CA 1
ATOM 594 C C . LYS A 1 78 ? 72.622 82.744 -110.530 1.00 10.70 78 LYS A C 1
ATOM 595 O O . LYS A 1 78 ? 72.090 82.535 -109.446 1.00 10.51 78 LYS A O 1
ATOM 601 N N . ALA A 1 79 ? 71.942 83.118 -111.612 1.00 10.33 79 ALA A N 1
ATOM 602 C CA . ALA A 1 79 ? 70.503 83.322 -111.582 1.00 10.30 79 ALA A CA 1
ATOM 603 C C . ALA A 1 79 ? 69.813 82.284 -112.463 1.00 10.69 79 ALA A C 1
ATOM 604 O O . ALA A 1 79 ? 69.867 81.086 -112.159 1.00 10.26 79 ALA A O 1
ATOM 606 N N . PHE A 1 80 ? 69.201 82.728 -113.559 1.00 10.98 80 PHE A N 1
ATOM 607 C CA . PHE A 1 80 ? 68.480 81.821 -114.465 1.00 11.84 80 PHE A CA 1
ATOM 608 C C . PHE A 1 80 ? 69.354 81.251 -115.580 1.00 12.14 80 PHE A C 1
ATOM 609 O O . PHE A 1 80 ? 68.865 80.539 -116.459 1.00 13.00 80 PHE A O 1
ATOM 617 N N . GLY A 1 81 ? 70.644 81.573 -115.530 1.00 12.33 81 GLY A N 1
ATOM 618 C CA . GLY A 1 81 ? 71.631 81.038 -116.458 1.00 12.11 81 GLY A CA 1
ATOM 619 C C . GLY A 1 81 ? 71.970 82.036 -117.541 1.00 12.25 81 GLY A C 1
ATOM 620 O O . GLY A 1 81 ? 71.194 82.950 -117.832 1.00 11.64 81 GLY A O 1
ATOM 621 N N . LYS A 1 82 ? 73.144 81.870 -118.139 1.00 12.36 82 LYS A N 1
ATOM 622 C CA . LYS A 1 82 ? 73.485 82.628 -119.326 1.00 12.84 82 LYS A CA 1
ATOM 623 C C . LYS A 1 82 ? 72.542 82.178 -120.440 1.00 12.63 82 LYS A C 1
ATOM 624 O O . LYS A 1 82 ? 72.002 81.068 -120.400 1.00 11.46 82 LYS A O 1
ATOM 630 N N . ARG A 1 83 ? 72.305 83.057 -121.408 1.00 12.99 83 ARG A N 1
ATOM 631 C CA . ARG A 1 83 ? 71.495 82.696 -122.559 1.00 13.66 83 ARG A CA 1
ATOM 632 C C . ARG A 1 83 ? 72.366 81.848 -123.492 1.00 14.09 83 ARG A C 1
ATOM 633 O O . ARG A 1 83 ? 73.242 82.366 -124.187 1.00 14.61 83 ARG A O 1
ATOM 641 N N . ASP A 1 84 ? 72.126 80.541 -123.471 1.00 13.94 84 ASP A N 1
ATOM 642 C CA . ASP A 1 84 ? 72.956 79.555 -124.159 1.00 14.22 84 ASP A CA 1
ATOM 643 C C . ASP A 1 84 ? 72.567 79.460 -125.644 1.00 13.61 84 ASP A C 1
ATOM 644 O O . ASP A 1 84 ? 71.428 79.130 -125.952 1.00 12.96 84 ASP A O 1
ATOM 649 N N . PRO A 1 85 ? 73.518 79.754 -126.557 1.00 13.63 85 PRO A N 1
ATOM 650 C CA . PRO A 1 85 ? 73.295 79.636 -128.007 1.00 13.49 85 PRO A CA 1
ATOM 651 C C . PRO A 1 85 ? 72.868 78.231 -128.433 1.00 13.32 85 PRO A C 1
ATOM 652 O O . PRO A 1 85 ? 72.113 78.082 -129.397 1.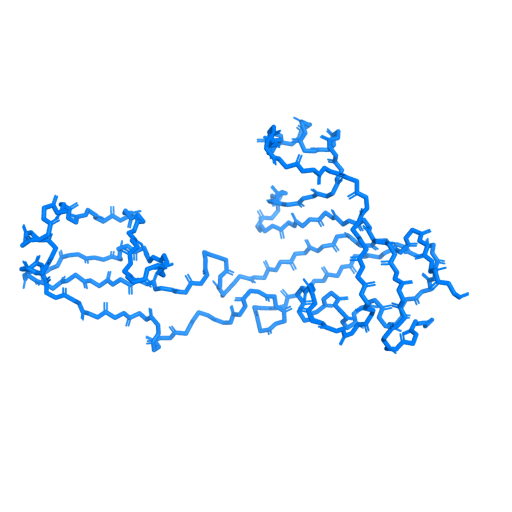00 12.94 85 PRO A O 1
ATOM 656 N N . SER A 1 86 ? 73.344 77.207 -127.725 1.00 13.63 86 SER A N 1
ATOM 657 C CA . SER A 1 86 ? 72.997 75.825 -128.069 1.00 13.44 86 SER A CA 1
ATOM 658 C C . SER A 1 86 ? 71.511 75.521 -127.830 1.00 13.02 86 SER A C 1
ATOM 659 O O . SER A 1 86 ? 70.992 74.535 -128.348 1.00 13.10 86 SER A O 1
ATOM 662 N N . LYS A 1 87 ? 70.830 76.392 -127.080 1.00 11.92 87 LYS A N 1
ATOM 663 C CA . LYS A 1 87 ? 69.390 76.251 -126.818 1.00 11.03 87 LYS A CA 1
ATOM 664 C C . LYS A 1 87 ? 68.535 77.108 -127.761 1.00 10.66 87 LYS A C 1
ATOM 665 O O . LYS A 1 87 ? 67.307 77.163 -127.647 1.00 10.81 87 LYS A O 1
ATOM 671 N N . ILE A 1 88 ? 69.203 77.777 -128.694 1.00 10.20 88 ILE A N 1
ATOM 672 C CA . ILE A 1 88 ? 68.531 78.546 -129.720 1.00 9.50 88 ILE A CA 1
ATOM 673 C C . ILE A 1 88 ? 68.663 77.735 -131.001 1.00 9.59 88 ILE A C 1
ATOM 674 O O . ILE A 1 88 ? 69.765 77.600 -131.543 1.00 9.24 88 ILE A O 1
ATOM 679 N N . LYS A 1 89 ? 67.544 77.172 -131.458 1.00 9.01 89 LYS A N 1
ATOM 680 C CA . LYS A 1 89 ? 67.581 76.142 -132.501 1.00 9.80 89 LYS A CA 1
ATOM 681 C C . LYS A 1 89 ? 66.704 76.449 -133.709 1.00 9.51 89 LYS A C 1
ATOM 682 O O . LYS A 1 89 ? 65.606 77.003 -133.581 1.00 9.17 89 LYS A O 1
ATOM 688 N N . LEU A 1 90 ? 67.200 76.043 -134.869 1.00 9.67 90 LEU A N 1
ATOM 689 C CA . LEU A 1 90 ? 66.476 76.163 -136.129 1.00 10.64 90 LEU A CA 1
ATOM 690 C C . LEU A 1 90 ? 65.580 74.937 -136.352 1.00 10.41 90 LEU A C 1
ATOM 691 O O . LEU A 1 90 ? 66.041 73.797 -136.257 1.00 10.34 90 LEU A O 1
ATOM 696 N N . ILE A 1 91 ? 64.303 75.191 -136.640 1.00 10.64 91 ILE A N 1
ATOM 697 C CA . ILE A 1 91 ? 63.297 74.144 -136.861 1.00 10.80 91 ILE A CA 1
ATOM 698 C C . ILE A 1 91 ? 62.500 74.487 -138.123 1.00 11.31 91 ILE A C 1
ATOM 699 O O . ILE A 1 91 ? 62.085 75.645 -138.283 1.00 10.91 91 ILE A O 1
ATOM 704 N N . PRO A 1 92 ? 62.275 73.489 -139.015 1.00 11.39 92 PRO A N 1
ATOM 705 C CA . PRO A 1 92 ? 61.516 73.756 -140.237 1.00 11.90 92 PRO A CA 1
ATOM 706 C C . PRO A 1 92 ? 60.090 74.216 -139.964 1.00 12.61 92 PRO A C 1
ATOM 707 O O . PRO A 1 92 ? 59.368 73.606 -139.167 1.00 12.10 92 PRO A O 1
ATOM 711 N N . LEU A 1 93 ? 59.704 75.303 -140.621 1.00 13.87 93 LEU A N 1
ATOM 712 C CA . LEU A 1 93 ? 58.322 75.764 -140.602 1.00 15.26 93 LEU A CA 1
ATOM 713 C C . LEU A 1 93 ? 57.380 74.591 -140.869 1.00 15.76 93 LEU A C 1
ATOM 714 O O . LEU A 1 93 ? 56.343 74.455 -140.221 1.00 15.46 93 LEU A O 1
ATOM 719 N N . SER A 1 94 ? 57.785 73.755 -141.823 1.00 16.79 94 SER A N 1
ATOM 720 C CA . SER A 1 94 ? 57.072 72.555 -142.253 1.00 18.33 94 SER A CA 1
ATOM 721 C C . SER A 1 94 ? 56.571 71.722 -141.073 1.00 18.55 94 SER A C 1
ATOM 722 O O . SER A 1 94 ? 55.431 71.240 -141.081 1.00 18.55 94 SER A O 1
ATO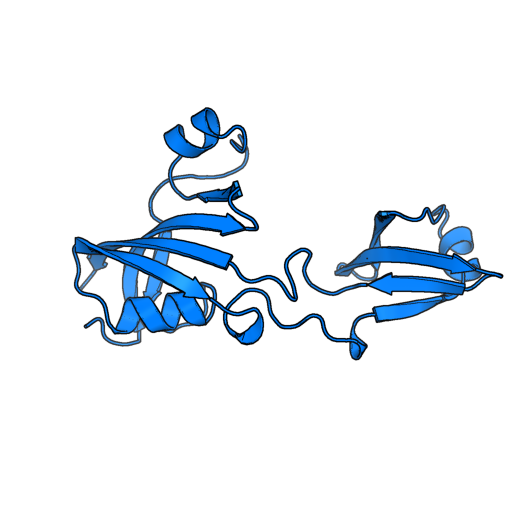M 725 N N . GLU A 1 95 ? 57.414 71.585 -140.048 1.00 18.83 95 GLU A N 1
ATOM 726 C CA . GLU A 1 95 ? 57.102 70.728 -138.908 1.00 19.46 95 GLU A CA 1
ATOM 727 C C . GLU A 1 95 ? 56.059 71.341 -137.979 1.00 19.88 95 GLU A C 1
ATOM 728 O O . GLU A 1 95 ? 55.307 70.613 -137.331 1.00 20.00 95 GLU A O 1
ATOM 734 N N . PHE A 1 96 ? 55.998 72.673 -137.925 1.00 20.55 96 PHE A N 1
ATOM 735 C CA . PHE A 1 96 ? 54.936 73.354 -137.174 1.00 21.47 96 PHE A CA 1
ATOM 736 C C . PHE A 1 96 ? 53.566 73.217 -137.857 1.00 22.22 96 PHE A C 1
ATOM 737 O O . PHE A 1 96 ? 52.567 72.935 -137.203 1.00 22.48 96 PHE A O 1
ATOM 745 N N . THR A 1 97 ? 53.544 73.415 -139.172 1.00 23.63 97 THR A N 1
ATOM 746 C CA . THR A 1 97 ? 52.311 73.373 -139.970 1.00 24.85 97 THR A CA 1
ATOM 747 C C . THR A 1 97 ? 51.754 71.946 -140.081 1.00 25.47 97 THR A C 1
ATOM 748 O O . THR A 1 97 ? 50.535 71.749 -140.093 1.00 25.98 97 THR A O 1
ATOM 752 N N . LYS A 1 98 ? 52.654 70.964 -140.153 1.00 25.93 98 LYS A N 1
ATOM 753 C CA . LYS A 1 98 ? 52.291 69.548 -140.058 1.00 26.42 98 LYS A CA 1
ATOM 754 C C . LYS A 1 98 ? 51.518 69.285 -138.768 1.00 26.76 98 LYS A C 1
ATOM 755 O O . LYS A 1 98 ? 50.564 68.504 -138.761 1.00 26.83 98 LYS A O 1
ATOM 761 N N . ARG A 1 99 ? 51.918 69.963 -137.693 1.00 27.15 99 ARG A N 1
ATOM 762 C CA . ARG A 1 99 ? 51.314 69.765 -136.373 1.00 27.47 99 ARG A CA 1
ATOM 763 C C . ARG A 1 99 ? 50.223 70.784 -136.045 1.00 27.19 99 ARG A C 1
ATOM 764 O O . ARG A 1 99 ? 49.787 70.898 -134.893 1.00 27.21 99 ARG A O 1
ATOM 772 N N . GLY A 1 100 ? 49.780 71.510 -137.069 1.00 27.11 100 GLY A N 1
ATOM 773 C CA . GLY A 1 100 ? 48.643 72.427 -136.956 1.00 26.60 100 GLY A CA 1
ATOM 774 C C . GLY A 1 100 ? 48.916 73.667 -136.131 1.00 26.33 100 GLY A C 1
ATOM 775 O O . GLY A 1 100 ? 47.983 74.313 -135.639 1.00 26.29 100 GLY A O 1
ATOM 776 N N . ILE A 1 101 ? 50.198 73.995 -135.982 1.00 25.47 101 ILE A N 1
ATOM 777 C CA . ILE A 1 101 ? 50.625 75.156 -135.213 1.00 24.86 101 ILE A CA 1
ATOM 778 C C . ILE A 1 101 ? 51.103 76.223 -136.189 1.00 24.06 101 ILE A C 1
ATOM 779 O O . ILE A 1 101 ? 51.896 75.939 -137.089 1.00 23.81 101 ILE A O 1
ATOM 784 N N . LYS A 1 102 ? 50.594 77.438 -136.023 1.00 23.28 102 LYS A N 1
ATOM 785 C CA . LYS A 1 102 ? 51.027 78.571 -136.831 1.00 22.79 102 LYS A CA 1
ATOM 786 C C . LYS A 1 102 ? 52.121 79.328 -136.078 1.00 21.66 102 LYS A C 1
ATOM 787 O O . LYS A 1 102 ? 51.838 79.998 -135.080 1.00 21.72 102 LYS A O 1
ATOM 793 N N . PRO A 1 103 ? 53.377 79.198 -136.535 1.00 20.80 103 PRO A N 1
ATOM 794 C CA . PRO A 1 103 ? 54.451 79.905 -135.849 1.00 20.04 103 PRO A CA 1
ATOM 795 C C . PRO A 1 103 ? 54.313 81.400 -136.076 1.00 19.20 103 PRO A C 1
ATOM 796 O O . PRO A 1 103 ? 54.011 81.835 -137.190 1.00 19.44 103 PRO A O 1
ATOM 800 N N . ILE A 1 104 ? 54.509 82.168 -135.010 1.00 18.12 104 ILE A N 1
ATOM 801 C CA . ILE A 1 104 ? 54.440 83.623 -135.056 1.00 16.66 104 ILE A CA 1
ATOM 802 C C . ILE A 1 104 ? 55.627 84.135 -134.250 1.00 16.33 104 ILE A C 1
ATOM 803 O O . ILE A 1 104 ? 55.913 83.611 -133.181 1.00 15.54 104 ILE A O 1
ATOM 808 N N . LYS A 1 105 ? 56.330 85.133 -134.772 1.00 16.03 105 LYS A N 1
ATOM 809 C CA . LYS A 1 105 ? 57.379 85.794 -134.000 1.00 16.59 105 LYS A CA 1
ATOM 810 C C . LYS A 1 105 ? 56.841 86.248 -132.639 1.00 16.21 105 LYS A C 1
ATOM 811 O O . LYS A 1 105 ? 55.777 86.858 -132.564 1.00 15.93 105 LYS A O 1
ATOM 817 N N . GLY A 1 106 ? 57.567 85.929 -131.571 1.00 16.58 106 GLY A N 1
ATOM 818 C CA . GLY A 1 106 ? 57.158 86.311 -130.213 1.00 16.99 106 GLY A CA 1
ATOM 819 C C . GLY A 1 106 ? 56.341 85.250 -129.495 1.00 17.54 106 GLY A C 1
ATOM 820 O O . GLY A 1 106 ? 56.194 85.301 -128.274 1.00 17.90 106 GLY A O 1
ATOM 821 N N . LEU A 1 107 ? 55.813 84.289 -130.249 1.00 17.66 107 LEU A N 1
ATOM 822 C CA . LEU A 1 107 ? 54.989 83.214 -129.689 1.00 18.27 107 LEU A CA 1
ATOM 823 C C . LEU A 1 107 ? 55.801 82.213 -128.865 1.00 18.72 107 LEU A C 1
ATOM 824 O O . LEU A 1 107 ? 56.872 81.755 -129.296 1.00 17.80 107 LEU A O 1
ATOM 829 N N . THR A 1 108 ? 55.279 81.883 -127.683 1.00 19.41 108 THR A N 1
ATOM 830 C CA . THR A 1 108 ? 55.832 80.797 -126.868 1.00 20.83 108 THR A CA 1
ATOM 831 C C . THR A 1 108 ? 55.214 79.468 -127.289 1.00 21.41 108 THR A C 1
ATOM 832 O O . THR A 1 108 ? 53.995 79.281 -127.214 1.00 21.45 108 THR A O 1
ATOM 836 N N . ILE A 1 109 ? 56.069 78.566 -127.762 1.00 22.09 109 ILE A N 1
ATOM 837 C CA . ILE A 1 109 ? 55.658 77.213 -128.123 1.00 23.27 109 ILE A CA 1
ATOM 838 C C . ILE A 1 109 ? 56.292 76.180 -127.192 1.00 24.21 109 ILE A C 1
ATOM 839 O O . ILE A 1 109 ? 57.240 76.482 -126.463 1.00 23.88 109 ILE A O 1
ATOM 844 N N . THR A 1 110 ? 55.754 74.964 -127.226 1.00 25.77 110 THR A N 1
ATOM 845 C CA . THR A 1 110 ? 56.232 73.880 -126.380 1.00 27.64 110 THR A CA 1
ATOM 846 C C . THR A 1 110 ? 56.525 72.649 -127.234 1.00 28.42 110 THR A C 1
ATOM 847 O O . THR A 1 110 ? 55.615 72.073 -127.825 1.00 28.99 110 THR A O 1
ATOM 851 N N . ILE A 1 111 ? 57.801 72.269 -127.304 1.00 29.65 111 ILE A N 1
ATOM 852 C CA . ILE A 1 111 ? 58.243 71.053 -128.005 1.00 30.29 111 ILE A CA 1
ATOM 853 C C . ILE A 1 111 ? 58.642 70.006 -126.972 1.00 30.66 111 ILE A C 1
ATOM 854 O O . ILE A 1 111 ? 59.505 70.263 -126.124 1.00 31.02 111 ILE A O 1
ATOM 859 N N . ASP A 1 112 ? 58.023 68.827 -127.051 1.00 30.92 112 ASP A N 1
ATOM 860 C CA . ASP A 1 112 ? 58.297 67.728 -126.121 1.00 30.92 112 ASP A CA 1
ATOM 861 C C . ASP A 1 112 ? 58.268 68.183 -124.658 1.00 30.15 112 ASP A C 1
ATOM 862 O O . ASP A 1 112 ? 59.066 67.721 -123.840 1.00 30.72 112 ASP A O 1
ATOM 867 N N . GLY A 1 113 ? 57.353 69.097 -124.342 1.00 29.03 113 GLY A N 1
ATOM 868 C CA . GLY A 1 113 ? 57.206 69.621 -122.986 1.00 27.63 113 GLY A CA 1
ATOM 869 C C . GLY A 1 113 ? 58.126 70.778 -122.639 1.00 26.44 113 GLY A C 1
ATOM 870 O O . GLY A 1 113 ? 58.060 71.313 -121.530 1.00 26.58 113 GLY A O 1
ATOM 871 N N . ILE A 1 114 ? 58.982 71.172 -123.582 1.00 25.07 114 ILE A N 1
ATOM 872 C CA . I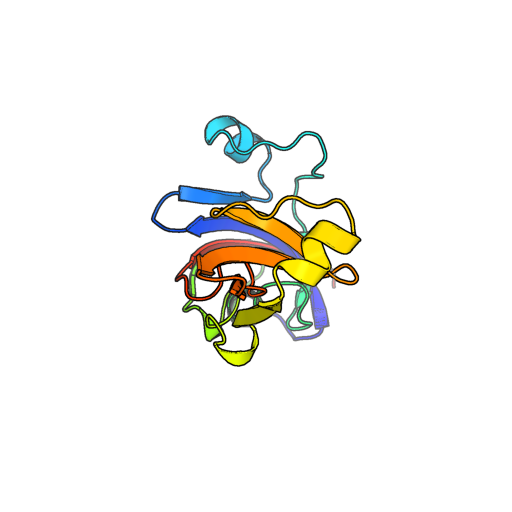LE A 1 114 ? 59.967 72.225 -123.338 1.00 23.56 114 ILE A CA 1
ATOM 873 C C . ILE A 1 114 ? 59.523 73.552 -123.958 1.00 21.96 114 ILE A C 1
ATOM 874 O O . ILE A 1 114 ? 59.365 73.639 -125.177 1.00 21.71 114 ILE A O 1
ATOM 879 N N . PRO A 1 115 ? 59.334 74.591 -123.124 1.00 20.51 115 PRO A N 1
ATOM 880 C CA . PRO A 1 115 ? 58.882 75.875 -123.670 1.00 19.15 115 PRO A CA 1
ATOM 881 C C . PRO A 1 115 ? 59.976 76.590 -124.473 1.00 17.75 115 PRO A C 1
ATOM 882 O O . PRO A 1 115 ? 61.154 76.570 -124.093 1.00 16.97 115 PRO A O 1
ATOM 886 N N . GLY A 1 116 ? 59.579 77.198 -125.588 1.00 16.43 116 GLY A N 1
ATOM 887 C CA . GLY A 1 116 ? 60.499 77.970 -126.414 1.00 15.04 116 GLY A CA 1
ATOM 888 C C . GLY A 1 116 ? 59.828 79.166 -127.048 1.00 13.96 116 GLY A C 1
ATOM 889 O O . GLY A 1 116 ? 58.645 79.127 -127.365 1.00 13.51 116 GLY A O 1
ATOM 890 N N . LYS A 1 117 ? 60.594 80.233 -127.239 1.00 13.38 117 LYS A N 1
ATOM 891 C CA . LYS A 1 117 ? 60.062 81.461 -127.805 1.00 12.90 117 LYS A CA 1
ATOM 892 C C . LYS A 1 117 ? 60.585 81.643 -129.225 1.00 12.14 117 LYS A C 1
ATOM 893 O O . LYS A 1 117 ? 61.796 81.589 -129.460 1.00 11.28 117 LYS A O 1
ATOM 899 N N . ILE A 1 118 ? 59.672 81.862 -130.165 1.00 11.78 118 ILE A N 1
ATOM 900 C CA . ILE A 1 118 ? 60.055 82.038 -131.568 1.00 11.79 118 ILE A CA 1
ATOM 901 C C . ILE A 1 118 ? 60.746 83.386 -131.772 1.00 12.07 118 ILE A C 1
ATOM 902 O O . ILE A 1 118 ? 60.133 84.440 -131.584 1.00 11.68 118 ILE A O 1
ATOM 907 N N . VAL A 1 119 ? 62.023 83.328 -132.157 1.00 12.81 119 VAL A N 1
ATOM 908 C CA . VAL A 1 119 ? 62.858 84.511 -132.410 1.00 13.41 119 VAL A CA 1
ATOM 909 C C . VAL A 1 119 ? 62.575 85.127 -133.783 1.00 13.99 119 VAL A C 1
ATOM 910 O O . VAL A 1 119 ? 62.421 86.347 -133.923 1.00 14.28 119 VAL A O 1
ATOM 914 N N . SER A 1 120 ? 62.520 84.279 -134.802 1.00 14.05 120 SER A N 1
ATOM 915 C CA . SER A 1 120 ? 62.267 84.737 -136.158 1.00 14.28 120 SER A CA 1
ATOM 916 C C . SER A 1 120 ? 61.733 83.614 -137.021 1.00 14.59 120 SER A C 1
ATOM 917 O O . SER A 1 120 ? 61.848 82.431 -136.673 1.00 13.60 120 SER A O 1
ATOM 920 N N . ILE A 1 121 ? 61.145 84.003 -138.150 1.00 14.92 121 ILE A N 1
ATOM 921 C CA . ILE A 1 121 ? 60.706 83.071 -139.176 1.00 15.86 121 ILE A CA 1
ATOM 922 C C . ILE A 1 121 ? 61.175 83.669 -140.491 1.00 16.41 121 ILE A C 1
ATOM 923 O O . ILE A 1 121 ? 60.742 84.762 -140.865 1.00 16.25 121 ILE A O 1
ATOM 928 N N . ASN A 1 122 ? 62.094 82.973 -141.163 1.00 17.13 122 ASN A N 1
ATOM 929 C CA . ASN A 1 122 ? 62.635 83.439 -142.444 1.00 18.33 122 ASN A CA 1
ATOM 930 C C . ASN A 1 122 ? 62.822 82.287 -143.416 1.00 18.48 122 ASN A C 1
ATOM 931 O O . ASN A 1 122 ? 63.543 81.328 -143.119 1.00 18.34 122 ASN A O 1
ATOM 936 N N . SER A 1 123 ? 62.163 82.393 -144.570 1.00 18.82 123 SER A N 1
ATOM 937 C CA . SER A 1 123 ? 62.212 81.382 -145.637 1.00 18.87 123 SER A CA 1
ATOM 938 C C . SER A 1 123 ? 62.155 79.941 -145.111 1.00 18.24 123 SER A C 1
ATOM 939 O O . SER A 1 123 ? 63.066 79.139 -145.347 1.00 18.64 123 SER A O 1
ATOM 942 N N . GLY A 1 124 ? 61.081 79.632 -144.391 1.00 17.49 124 GLY A N 1
ATOM 943 C CA . GLY A 1 124 ? 60.838 78.276 -143.893 1.00 16.74 124 GLY A CA 1
ATOM 944 C C . GLY A 1 124 ? 61.665 77.829 -142.691 1.00 15.92 124 GLY A C 1
ATOM 945 O O . GLY A 1 124 ? 61.573 76.674 -142.279 1.00 16.08 124 GLY A O 1
ATOM 946 N N . ARG A 1 125 ? 62.476 78.728 -142.140 1.00 15.01 125 ARG A N 1
ATOM 947 C CA . ARG A 1 125 ? 63.302 78.421 -140.972 1.00 14.63 125 ARG A CA 1
ATOM 948 C C . ARG A 1 125 ? 62.768 79.173 -139.752 1.00 13.37 125 ARG A C 1
ATOM 949 O O . ARG A 1 125 ? 62.717 80.396 -139.752 1.00 12.75 125 ARG A O 1
ATOM 957 N N . VAL A 1 126 ? 62.373 78.430 -138.723 1.00 12.11 126 VAL A N 1
ATOM 958 C CA . VAL A 1 126 ? 61.876 79.021 -137.481 1.00 11.04 126 VAL A CA 1
ATOM 959 C C . VAL A 1 126 ? 62.999 78.932 -136.443 1.00 10.86 126 VAL A C 1
ATOM 960 O O . VAL A 1 126 ? 63.446 77.840 -136.090 1.00 10.26 126 VAL A O 1
ATOM 964 N N . LEU A 1 127 ? 63.491 80.088 -135.995 1.00 10.23 127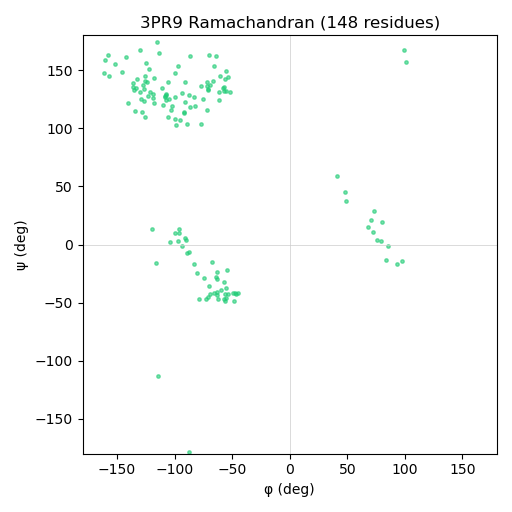 LEU A N 1
ATOM 965 C CA . LEU A 1 127 ? 64.480 80.106 -134.927 1.00 9.07 127 LEU A CA 1
ATOM 966 C C . LEU A 1 127 ? 63.770 80.200 -133.574 1.00 8.69 127 LEU A C 1
ATOM 967 O O . LEU A 1 127 ? 62.984 81.124 -133.347 1.00 7.90 127 LEU A O 1
ATOM 972 N N . VAL A 1 128 ? 64.034 79.231 -132.695 1.00 8.51 128 VAL A N 1
ATOM 973 C CA . VAL A 1 128 ? 63.335 79.130 -131.399 1.00 8.56 128 VAL A CA 1
ATOM 974 C C . VAL A 1 128 ? 64.343 79.145 -130.252 1.00 8.18 128 VAL A C 1
ATOM 975 O O . VAL A 1 128 ? 65.300 78.364 -130.242 1.00 7.84 128 VAL A O 1
ATOM 979 N N . ASP A 1 129 ? 64.116 80.038 -129.294 1.00 8.12 129 ASP A N 1
ATOM 980 C CA . ASP A 1 129 ? 64.997 80.168 -128.134 1.00 8.30 129 ASP A CA 1
ATOM 981 C C . ASP A 1 129 ? 64.365 79.427 -126.967 1.00 8.48 129 ASP A C 1
ATOM 982 O O . ASP A 1 129 ? 63.350 79.864 -126.411 1.00 7.72 129 ASP A O 1
ATOM 987 N N . PHE A 1 130 ? 64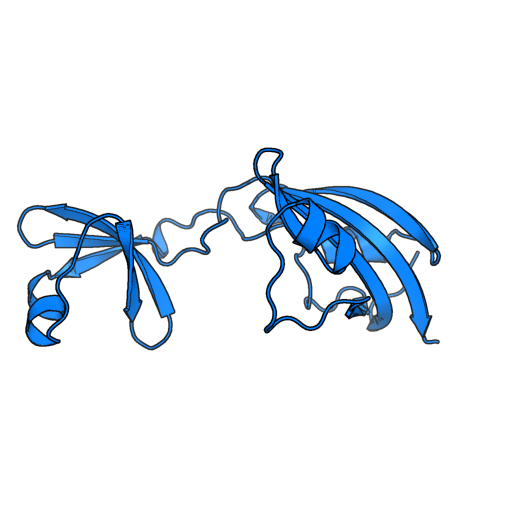.960 78.285 -126.622 1.00 8.83 130 PHE A N 1
ATOM 988 C CA . PHE A 1 130 ? 64.456 77.442 -125.548 1.00 9.42 130 PHE A CA 1
ATOM 989 C C . PHE A 1 130 ? 65.065 77.768 -124.180 1.00 9.94 130 PHE A C 1
ATOM 990 O O . PHE A 1 130 ? 64.799 77.064 -123.197 1.00 10.49 130 PHE A O 1
ATOM 998 N N . ASN A 1 131 ? 65.867 78.828 -124.114 1.00 10.11 131 ASN A N 1
ATOM 999 C CA . ASN A 1 131 ? 66.422 79.295 -122.840 1.00 10.24 131 ASN A CA 1
ATOM 1000 C C . ASN A 1 131 ? 65.312 79.763 -121.900 1.00 10.40 131 ASN A C 1
ATOM 1001 O O . ASN A 1 131 ? 64.188 80.010 -122.339 1.00 9.94 131 ASN A O 1
ATOM 1006 N N . HIS A 1 132 ? 65.621 79.867 -120.606 1.00 10.72 132 HIS A N 1
ATOM 1007 C CA . HIS A 1 132 ? 64.686 80.449 -119.654 1.00 11.08 132 HIS A CA 1
ATOM 1008 C C . HIS A 1 132 ? 64.417 81.878 -120.087 1.00 11.31 132 HIS A C 1
ATOM 1009 O O . HIS A 1 132 ? 65.308 82.546 -120.618 1.00 11.26 132 HIS A O 1
ATOM 1016 N N . GLU A 1 133 ? 63.179 82.321 -119.881 1.00 11.64 133 GLU A N 1
ATOM 1017 C CA . GLU A 1 133 ? 62.755 83.685 -120.185 1.00 12.73 133 GLU A CA 1
ATOM 1018 C C . GLU A 1 133 ? 63.741 84.729 -119.666 1.00 12.41 133 GLU A C 1
ATOM 1019 O O . GLU A 1 133 ? 64.062 85.684 -120.372 1.00 12.17 133 GLU A O 1
ATOM 1025 N N . LEU A 1 134 ? 64.228 84.527 -118.442 1.00 12.03 134 LEU A N 1
ATOM 1026 C CA . LEU A 1 134 ? 65.148 85.462 -117.806 1.00 12.13 134 LEU A CA 1
ATOM 1027 C C . LEU A 1 134 ? 66.634 85.096 -117.941 1.00 11.94 134 LEU A C 1
ATOM 1028 O O . LEU A 1 134 ? 67.487 85.720 -117.293 1.00 11.48 134 LEU A O 1
ATOM 1033 N N . ALA A 1 135 ? 66.952 84.099 -118.772 1.00 11.00 135 ALA A N 1
ATOM 1034 C CA . ALA A 1 135 ? 68.358 83.792 -119.050 1.00 10.89 135 ALA A CA 1
ATOM 1035 C C . ALA A 1 135 ? 69.082 85.032 -119.574 1.00 10.78 135 ALA A C 1
ATOM 1036 O O . ALA A 1 135 ? 68.516 85.834 -120.318 1.00 10.77 135 A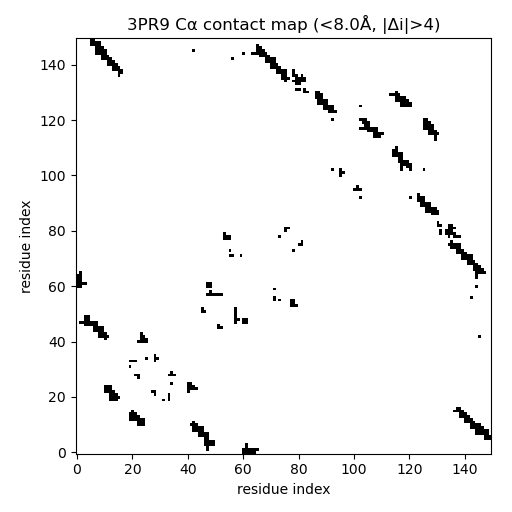LA A O 1
ATOM 1038 N N . GLY A 1 136 ? 70.333 85.198 -119.164 1.00 11.13 136 GLY A N 1
ATOM 1039 C CA . GLY A 1 136 ? 71.122 86.349 -119.583 1.00 11.49 136 GLY A CA 1
ATOM 1040 C C . GLY A 1 136 ? 70.832 87.642 -118.836 1.00 12.07 136 GLY A C 1
ATOM 1041 O O . GLY A 1 136 ? 71.415 88.684 -119.151 1.00 12.10 136 GLY A O 1
ATOM 1042 N N . LYS A 1 137 ? 69.950 87.584 -117.839 1.00 12.31 137 LYS A N 1
ATOM 1043 C CA . LYS A 1 137 ? 69.548 88.784 -117.100 1.00 12.90 137 LYS A CA 1
ATOM 1044 C C . LYS A 1 137 ? 70.178 88.836 -115.719 1.00 12.35 137 LYS A C 1
ATOM 1045 O O . LYS A 1 137 ? 70.281 87.815 -115.033 1.00 12.57 137 LYS A O 1
ATOM 1051 N N . GLU A 1 138 ? 70.598 90.033 -115.323 1.00 12.16 138 GLU A N 1
ATOM 1052 C CA . GLU A 1 138 ? 70.985 90.286 -113.944 1.00 12.04 138 GLU A CA 1
ATOM 1053 C C . GLU A 1 138 ? 69.707 90.429 -113.131 1.00 11.81 138 GLU A C 1
ATOM 1054 O O . GLU A 1 138 ? 68.746 91.077 -113.565 1.00 11.44 138 GLU A O 1
ATOM 1060 N N . VAL A 1 139 ? 69.681 89.806 -111.960 1.00 11.39 139 VAL A N 1
ATOM 1061 C CA . VAL A 1 139 ? 68.516 89.921 -111.095 1.00 11.25 139 VAL A CA 1
ATOM 1062 C C . VAL A 1 139 ? 68.953 90.429 -109.722 1.00 11.42 139 VAL A C 1
ATOM 1063 O O . VAL A 1 139 ? 70.115 90.290 -109.343 1.00 11.10 139 VAL A O 1
ATOM 1067 N N . LYS A 1 140 ? 68.022 91.041 -109.002 1.00 11.58 140 LYS A N 1
ATOM 1068 C CA . LYS A 1 140 ? 68.281 91.484 -107.642 1.00 12.68 140 LYS A CA 1
ATOM 1069 C C . LYS A 1 140 ? 67.201 90.905 -106.733 1.00 12.27 140 LYS A C 1
ATOM 1070 O O . LYS A 1 140 ? 66.015 90.941 -107.064 1.00 12.69 140 LYS A O 1
ATOM 1076 N N . TYR A 1 141 ? 67.626 90.349 -105.603 1.00 11.95 141 TYR A N 1
ATOM 1077 C CA . TYR A 1 141 ? 66.702 89.775 -104.638 1.00 11.44 141 TYR A CA 1
ATOM 1078 C C . TYR A 1 141 ? 66.909 90.360 -103.266 1.00 11.37 141 TYR A C 1
ATOM 1079 O O . TYR A 1 141 ? 68.039 90.592 -102.853 1.00 10.97 141 TYR A O 1
ATOM 1088 N N . ARG A 1 142 ? 65.802 90.600 -102.571 1.00 11.40 142 ARG A N 1
ATOM 1089 C CA . ARG A 1 142 ? 65.834 90.744 -101.127 1.00 12.14 142 ARG A CA 1
ATOM 1090 C C . ARG A 1 142 ? 65.535 89.362 -100.580 1.00 11.90 142 ARG A C 1
ATOM 1091 O O . ARG A 1 142 ? 64.572 88.710 -101.006 1.00 11.95 142 ARG A O 1
ATOM 1099 N N . ILE A 1 143 ? 66.363 88.900 -99.654 1.00 11.53 143 ILE A N 1
ATOM 1100 C CA . ILE A 1 143 ? 66.160 87.583 -99.069 1.00 11.42 143 ILE A CA 1
ATOM 1101 C C . ILE A 1 143 ? 66.316 87.597 -97.551 1.00 11.02 143 ILE A C 1
ATOM 1102 O O . ILE A 1 143 ? 67.268 88.172 -97.026 1.00 11.02 143 ILE A O 1
ATOM 1107 N N . LYS A 1 144 ? 65.368 86.966 -96.865 1.00 10.30 144 LYS A N 1
ATOM 1108 C CA . LYS A 1 144 ? 65.415 86.847 -95.412 1.00 10.17 144 LYS A CA 1
ATOM 1109 C C . LYS A 1 144 ? 65.268 85.403 -94.972 1.00 9.98 144 LYS A C 1
ATOM 1110 O O . LYS A 1 144 ? 64.431 84.667 -95.497 1.00 9.56 144 LYS A O 1
ATOM 1116 N N . ILE A 1 145 ? 66.080 85.009 -93.998 1.00 9.87 145 ILE A N 1
ATOM 1117 C CA . ILE A 1 145 ? 65.925 83.710 -93.359 1.00 10.26 145 ILE A CA 1
ATOM 1118 C C . ILE A 1 145 ? 64.972 83.883 -92.178 1.00 10.44 145 ILE A C 1
ATOM 1119 O O . ILE A 1 145 ? 65.353 84.422 -91.136 1.00 10.14 145 ILE A O 1
ATOM 1124 N N . GLU A 1 146 ? 63.728 83.439 -92.361 1.00 10.86 146 GLU A N 1
ATOM 1125 C CA . GLU A 1 146 ? 62.693 83.576 -91.327 1.00 11.73 146 GLU A CA 1
ATOM 1126 C C . GLU A 1 146 ? 62.973 82.671 -90.129 1.00 12.17 146 GLU A C 1
ATOM 1127 O O . GLU A 1 146 ? 62.822 83.076 -88.975 1.00 12.18 146 GLU A O 1
ATOM 1133 N N . GLU A 1 147 ? 63.376 81.438 -90.411 1.00 13.00 147 GLU A N 1
ATOM 1134 C CA . GLU A 1 147 ? 63.683 80.471 -89.350 1.00 14.27 147 GLU A CA 1
ATOM 1135 C C . GLU A 1 147 ? 64.550 79.343 -89.862 1.00 14.44 147 GLU A C 1
ATOM 1136 O O . GLU A 1 147 ? 64.603 79.085 -91.069 1.00 13.39 147 GLU A O 1
ATOM 1142 N N . VAL A 1 148 ? 65.223 78.684 -88.923 1.00 15.23 148 VAL A N 1
ATOM 1143 C CA . VAL A 1 148 ? 65.982 77.467 -89.191 1.00 16.73 148 VAL A CA 1
ATOM 1144 C C . VAL A 1 148 ? 65.354 76.341 -88.370 1.00 17.81 148 VAL A C 1
ATOM 1145 O O . VAL A 1 148 ? 65.227 76.444 -87.141 1.00 18.07 148 VAL A O 1
ATOM 1149 N N . VAL A 1 149 ? 64.924 75.285 -89.051 1.00 18.20 149 VAL A N 1
ATOM 1150 C CA . VAL A 1 149 ? 64.330 74.148 -88.365 1.00 18.93 149 VAL A CA 1
ATOM 1151 C C . VAL A 1 149 ? 65.472 73.176 -88.090 1.00 19.25 149 VAL A C 1
ATOM 1152 O O . VAL A 1 149 ? 66.095 72.645 -89.025 1.00 19.06 149 VAL A O 1
ATOM 1156 N N . ASP A 1 150 ? 65.743 73.007 -86.791 1.00 19.39 150 ASP A N 1
ATOM 1157 C CA . ASP A 1 150 ? 66.912 72.324 -86.220 1.00 19.95 150 ASP A CA 1
ATOM 1158 C C . ASP A 1 150 ? 68.031 73.256 -85.686 1.00 20.31 150 ASP A C 1
ATOM 1159 O O . ASP A 1 150 ? 67.940 73.750 -84.551 1.00 20.05 150 ASP A O 1
#

Radius of gyration: 18.9 Å; Cα contacts (8 Å, |Δi|>4): 312; chains: 1; bounding box: 31×30×59 Å

Solvent-accessible surface area: 9203 Å² total; per-residue (Å²): 160,10,131,133,35,62,53,0,74,0,12,31,9,0,61,18,109,70,143,14,56,39,3,10,66,62,123,34,0,106,168,85,67,57,83,71,110,90,87,165,34,27,75,43,45,3,110,0,17,91,60,106,22,28,67,2,5,11,76,8,0,49,100,0,82,88,43,53,95,72,113,25,89,4,51,28,94,78,7,50,24,137,95,51,105,79,104,54,113,112,31,81,55,75,66,1,80,156,101,72,54,154,8,99,152,41,62,91,11,79,42,139,63,94,83,3,119,2,66,32,58,99,112,35,150,0,47,0,14,32,15,91,152,26,3,40,88,112,2,67,6,47,0,65,0,64,82,45,59,150

B-factor: mean 20.39, std 11.53, range [5.3, 91.31]

Organism: Methanocaldococcus jannaschii (strain ATCC 43067 / DSM 2661 / JAL-1 / JCM 10045 / NBRC 100440) (NCBI:txid243232)

CATH classification: 3.10.50.40

Nearest PDB structures (foldseek):
  3pra-assembly1_B  TM=9.741E-01  e=6.420E-29  Methanocaldococcus jannaschii
  3prb-assembly1_A  TM=8.690E-01  e=1.782E-28  Methanocaldococcus jannaschii
  1ix5-assembly1_A  TM=7.658E-01  e=9.427E-15  Methanothermococcus thermolithotrophicus
  4odk-assembly1_A  TM=8.002E-01  e=3.362E-13  Thermus thermophilus
  3luo-assembly1_A  TM=8.204E-01  e=3.001E-13  Thermus thermophilus HB8

Foldseek 3Di:
DADAQWKFWKWKWKDFPRATDDTLDQVVCVVRVNHDPPDHHDTDIDGQPPPPAFQQVSVVVRVDDAFDKDKDKDFLCRHQAAQDPVQWDKDFCVVCVVVVHHDDQQDWDADPNQIWGFHDDDPRITTTRRGDPQHRTIMMMIMHGNDTDD

Sequence (150 aa):
MVEKGKMVKISYDGYVDGKLFDTTNEELAKKEGIYNPAMIYGPVAIFAGEGQVLPGLDEAILEMDVGEEREVVLPPEKAFGKRDPSKIKLIPLSEFTKRGIKPIKGLTITIDGIPGKIVSINSGRVLVDFNHELAGKEVKYRIKIEEVVD

Secondary structure (DSSP, 8-state):
---TT-EEEEEEEEEETTEEEEES-HHHHHHHT---TTS--S-EEEETTSSSS-HHHHHHHHHPPTT-EEEEEE-GGGTT----GGGEEEEEHHHHHHTT----TT-EEEETTEEEEEEEEETTEEEEE-S-TTTT--EEEEEEEEEEE-

InterPro domains:
  IPR001179 FKBP-type peptidyl-prolyl cis-trans isomerase domain [PF00254] (2-87)
  IPR001179 FKBP-type peptidyl-prolyl cis-trans isomerase domain [PS50059] (5-92)
  IPR040825 FKBP26, C-terminal [PF18046] (152-221)
  IPR046357 Peptidyl-prolyl cis-trans isomerase domain superfamily [G3DSA:3.10.50.40] (4-145)
  IPR048261 PPIase chaperone SlpA/SlyD-like, insertion domain superfamily [G3DSA:2.40.10.330] (88-131)
  IPR054016 FKBP26, IF domain [PF22199] (89-134)